Protein AF-A0A8J8BJ03-F1 (afdb_monomer)

Structure (mmCIF, N/CA/C/O backbone):
data_AF-A0A8J8BJ03-F1
#
_entry.id   AF-A0A8J8BJ03-F1
#
loop_
_atom_site.group_PDB
_atom_site.id
_atom_site.type_symbol
_atom_site.label_atom_id
_atom_site.label_alt_id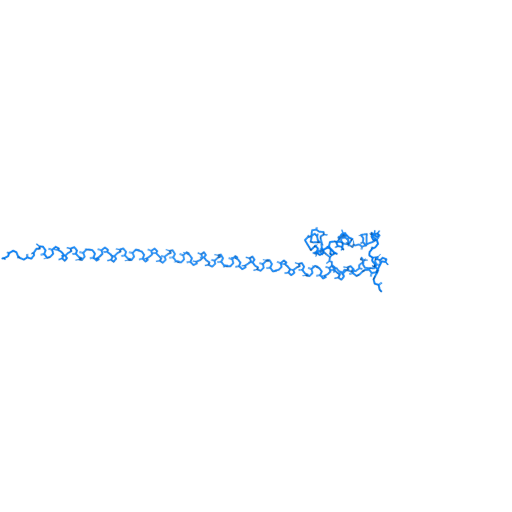
_atom_site.label_comp_id
_atom_site.label_asym_id
_atom_site.label_entity_id
_atom_site.label_seq_id
_atom_site.pdbx_PDB_ins_code
_atom_site.Cartn_x
_atom_site.Cartn_y
_atom_site.Cartn_z
_atom_site.occupancy
_atom_site.B_iso_or_equiv
_atom_site.auth_seq_id
_atom_site.auth_comp_id
_atom_site.auth_asym_id
_atom_site.auth_atom_id
_atom_site.pdbx_PDB_model_num
ATOM 1 N N . MET A 1 1 ? 24.493 8.098 -15.731 1.00 62.62 1 MET A N 1
ATOM 2 C CA . MET A 1 1 ? 23.520 9.212 -15.759 1.00 62.62 1 MET A CA 1
ATOM 3 C C . MET A 1 1 ? 22.247 8.682 -16.400 1.00 62.62 1 MET A C 1
ATOM 5 O O . MET A 1 1 ? 22.311 8.264 -17.551 1.00 62.62 1 MET A O 1
ATOM 9 N N . ALA A 1 2 ? 21.153 8.576 -15.641 1.00 78.19 2 ALA A N 1
ATOM 10 C CA . ALA A 1 2 ? 19.871 8.101 -16.166 1.00 78.19 2 ALA A CA 1
ATOM 11 C C . ALA A 1 2 ? 19.303 9.139 -17.143 1.00 78.19 2 ALA A C 1
ATOM 13 O O . ALA A 1 2 ? 19.345 10.338 -16.864 1.00 78.19 2 ALA A O 1
ATOM 14 N N . ARG A 1 3 ? 18.814 8.684 -18.298 1.00 90.81 3 ARG A N 1
ATOM 15 C CA . ARG A 1 3 ? 18.215 9.551 -19.323 1.00 90.81 3 ARG A CA 1
ATOM 16 C C . ARG A 1 3 ? 16.693 9.584 -19.145 1.00 90.81 3 ARG A C 1
ATOM 18 O O . ARG A 1 3 ? 16.141 8.651 -18.562 1.00 90.81 3 ARG A O 1
ATOM 25 N N . PRO A 1 4 ? 15.992 10.613 -19.649 1.00 92.38 4 PRO A N 1
ATOM 26 C CA . PRO A 1 4 ? 14.533 10.621 -19.665 1.00 92.38 4 PRO A CA 1
ATOM 27 C C . PRO A 1 4 ? 13.955 9.377 -20.353 1.00 92.38 4 PRO A C 1
ATOM 29 O O . PRO A 1 4 ? 14.563 8.806 -21.264 1.00 92.38 4 PRO A O 1
ATOM 32 N N . CYS A 1 5 ? 12.775 8.948 -19.908 1.00 94.75 5 CYS A N 1
ATOM 33 C CA . CYS A 1 5 ? 12.038 7.870 -20.559 1.00 94.75 5 CYS A CA 1
ATOM 34 C C . CYS A 1 5 ? 11.648 8.292 -21.985 1.00 94.75 5 CYS A C 1
ATOM 36 O O . CYS A 1 5 ? 11.032 9.339 -22.161 1.00 94.75 5 CYS A O 1
ATOM 38 N N . ILE A 1 6 ? 11.965 7.461 -22.983 1.00 95.12 6 ILE A N 1
ATOM 39 C CA . ILE A 1 6 ? 11.584 7.681 -24.392 1.00 95.12 6 ILE A CA 1
ATOM 40 C C . ILE A 1 6 ? 10.350 6.873 -24.821 1.00 95.12 6 ILE A C 1
ATOM 42 O O . ILE A 1 6 ? 9.986 6.897 -25.989 1.00 95.12 6 ILE A O 1
ATOM 46 N N . ARG A 1 7 ? 9.716 6.149 -23.885 1.00 94.25 7 ARG A N 1
ATOM 47 C CA . ARG A 1 7 ? 8.511 5.328 -24.118 1.00 94.25 7 ARG A CA 1
ATOM 48 C C . ARG A 1 7 ? 8.670 4.289 -25.245 1.00 94.25 7 ARG A C 1
ATOM 50 O O . ARG A 1 7 ? 7.781 4.130 -26.071 1.00 94.25 7 ARG A O 1
ATOM 57 N N . CYS A 1 8 ? 9.805 3.587 -25.259 1.00 96.06 8 CYS A N 1
ATOM 58 C CA . CYS A 1 8 ? 10.116 2.535 -26.239 1.00 96.06 8 CYS A CA 1
ATOM 59 C C . CYS A 1 8 ? 9.278 1.254 -26.077 1.00 96.06 8 CYS A C 1
ATOM 61 O O . CYS A 1 8 ? 9.049 0.564 -27.060 1.00 96.06 8 CYS A O 1
ATOM 63 N N . GLY A 1 9 ? 8.810 0.942 -24.863 1.00 95.00 9 GLY A N 1
ATOM 64 C CA . GLY A 1 9 ? 8.015 -0.259 -24.582 1.00 95.00 9 GLY A CA 1
ATOM 65 C C . GLY A 1 9 ? 8.819 -1.529 -24.268 1.00 95.00 9 GLY A C 1
ATOM 66 O O . GLY A 1 9 ? 8.218 -2.512 -23.848 1.00 95.00 9 GLY A O 1
ATOM 67 N N . ASP A 1 10 ? 10.152 -1.510 -24.367 1.00 96.75 10 ASP A N 1
ATOM 68 C CA . ASP A 1 10 ? 11.016 -2.695 -24.169 1.00 96.75 10 ASP A CA 1
ATOM 69 C C . ASP A 1 10 ? 10.881 -3.347 -22.781 1.00 96.75 10 ASP A C 1
ATOM 71 O O . ASP A 1 10 ? 11.133 -4.538 -22.601 1.00 96.75 10 ASP A O 1
ATOM 75 N N . CYS A 1 11 ? 10.449 -2.579 -21.779 1.00 96.69 11 CYS A N 1
ATOM 76 C CA . CYS A 1 11 ? 10.231 -3.076 -20.425 1.00 96.69 11 CYS A CA 1
ATOM 77 C C . CYS A 1 11 ? 8.999 -3.989 -20.288 1.00 96.69 11 CYS A C 1
ATOM 79 O O . CYS A 1 11 ? 8.955 -4.783 -19.350 1.00 96.69 11 CYS A O 1
ATOM 81 N N . LEU A 1 12 ? 8.019 -3.891 -21.192 1.00 95.75 12 LEU A N 1
ATOM 82 C CA . LEU A 1 12 ? 6.781 -4.671 -21.149 1.00 95.75 12 LEU A CA 1
ATOM 83 C C . LEU A 1 12 ? 7.026 -6.174 -21.400 1.00 95.75 12 LEU A C 1
ATOM 85 O O . LEU A 1 12 ? 6.716 -6.966 -20.510 1.00 95.75 12 LEU A O 1
ATOM 89 N N . PRO A 1 13 ? 7.636 -6.603 -22.528 1.00 96.81 13 PRO A N 1
ATOM 90 C CA . PRO A 1 13 ? 7.932 -8.020 -22.760 1.00 96.81 13 PRO A CA 1
ATOM 91 C C . PRO A 1 13 ? 9.024 -8.570 -21.831 1.00 96.81 13 PRO A C 1
ATOM 93 O O . PRO A 1 13 ? 9.121 -9.780 -21.657 1.00 96.81 13 PRO A O 1
ATOM 96 N N . ALA A 1 14 ? 9.843 -7.702 -21.228 1.00 96.19 14 ALA A N 1
ATOM 97 C CA . ALA A 1 14 ? 10.883 -8.107 -20.287 1.00 96.19 14 ALA A CA 1
ATOM 98 C C . ALA A 1 14 ? 10.333 -8.496 -18.904 1.00 96.19 14 ALA A C 1
ATOM 100 O O . ALA A 1 14 ? 11.038 -9.139 -18.131 1.00 96.19 14 ALA A O 1
ATOM 101 N N . CYS A 1 15 ? 9.110 -8.085 -18.549 1.00 96.81 15 CYS A N 1
ATOM 102 C CA . CYS A 1 15 ? 8.577 -8.341 -17.216 1.00 96.81 15 CYS A CA 1
ATOM 103 C C . CYS A 1 15 ? 8.122 -9.807 -17.061 1.00 96.81 15 CYS A C 1
ATOM 105 O O . CYS A 1 15 ? 7.159 -10.211 -17.714 1.00 96.81 15 CYS A O 1
ATOM 107 N N . PRO A 1 16 ? 8.696 -10.590 -16.124 1.00 96.00 16 PRO A N 1
ATOM 108 C CA . PRO A 1 16 ? 8.307 -11.990 -15.919 1.00 96.00 16 PRO A CA 1
ATOM 109 C C . PRO A 1 16 ? 6.905 -12.154 -15.314 1.00 96.00 16 PRO A C 1
ATOM 111 O O . PRO A 1 16 ? 6.341 -13.244 -15.331 1.00 96.00 16 PRO A O 1
ATOM 114 N N . LEU A 1 17 ? 6.343 -11.077 -14.759 1.00 95.62 17 LEU A N 1
ATOM 115 C CA . LEU A 1 17 ? 5.026 -11.050 -14.117 1.00 95.62 17 LEU A CA 1
ATOM 116 C C . LEU A 1 17 ? 3.954 -10.405 -15.003 1.00 95.62 17 LEU A C 1
ATOM 118 O O . LEU A 1 17 ? 2.855 -10.151 -14.520 1.00 95.62 17 LEU A O 1
ATOM 122 N N . ALA A 1 18 ? 4.283 -10.102 -16.265 1.00 94.69 18 ALA A N 1
ATOM 123 C CA . ALA A 1 18 ? 3.391 -9.435 -17.214 1.00 94.69 18 ALA A CA 1
ATOM 124 C C . ALA A 1 18 ? 2.779 -8.117 -16.684 1.00 94.69 18 ALA A C 1
ATOM 126 O O . ALA A 1 18 ? 1.657 -7.755 -17.035 1.00 94.69 18 ALA A O 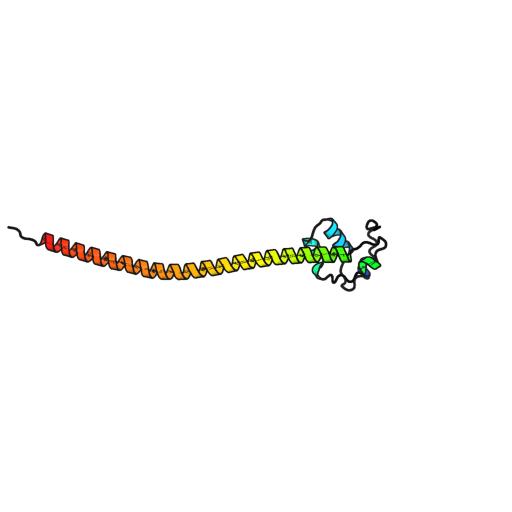1
ATOM 127 N N . LEU A 1 19 ? 3.516 -7.392 -15.833 1.00 95.88 19 LEU A N 1
ATOM 128 C CA . LEU A 1 19 ? 3.162 -6.022 -15.454 1.00 95.88 19 LEU A CA 1
ATOM 129 C C . LEU A 1 19 ? 3.442 -5.077 -16.624 1.00 95.88 19 LEU A C 1
ATOM 131 O O . LEU A 1 19 ? 4.242 -5.410 -17.493 1.00 95.88 19 LEU A O 1
ATOM 135 N N . ASP A 1 20 ? 2.850 -3.881 -16.598 1.00 96.56 20 ASP A N 1
ATOM 136 C CA . ASP A 1 20 ? 3.203 -2.775 -17.495 1.00 96.56 20 ASP A CA 1
ATOM 137 C C . ASP A 1 20 ? 4.111 -1.771 -16.757 1.00 96.56 20 ASP A C 1
ATOM 139 O O . ASP A 1 20 ? 3.618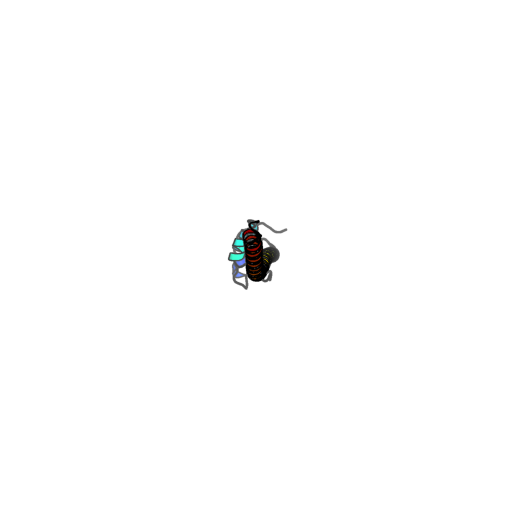 -0.872 -16.060 1.00 96.56 20 ASP A O 1
ATOM 143 N N . PRO A 1 21 ? 5.454 -1.879 -16.881 1.00 96.50 21 PRO A N 1
ATOM 144 C CA . PRO A 1 21 ? 6.366 -0.978 -16.190 1.00 96.50 21 PRO A CA 1
ATOM 145 C C . PRO A 1 21 ? 6.273 0.453 -16.716 1.00 96.50 21 PRO A C 1
ATOM 147 O O . PRO A 1 21 ? 6.634 1.386 -16.003 1.00 96.50 21 PRO A O 1
ATOM 150 N N . GLN A 1 22 ? 5.815 0.654 -17.953 1.00 95.88 22 GLN A N 1
ATOM 151 C CA . GLN A 1 22 ? 5.677 1.985 -18.525 1.00 95.88 22 GLN A CA 1
ATOM 152 C C . GLN A 1 22 ? 4.482 2.716 -17.907 1.00 95.88 22 GLN A C 1
ATOM 154 O O . GLN A 1 22 ? 4.634 3.872 -17.500 1.00 95.88 22 GLN A O 1
ATOM 159 N N . ALA A 1 23 ? 3.330 2.051 -17.788 1.00 96.75 23 ALA A N 1
ATOM 160 C CA . ALA A 1 23 ? 2.164 2.591 -17.092 1.00 96.75 23 ALA A CA 1
ATOM 161 C C . ALA A 1 23 ? 2.460 2.816 -15.603 1.00 96.75 23 ALA A C 1
ATOM 163 O O . ALA A 1 23 ? 2.228 3.913 -15.093 1.00 96.75 23 ALA A O 1
ATOM 164 N N . LEU A 1 24 ? 3.079 1.837 -14.929 1.00 97.25 24 LEU A N 1
ATOM 165 C CA . LEU A 1 24 ? 3.505 1.979 -13.534 1.00 97.25 24 LEU A CA 1
ATOM 166 C C . LEU A 1 24 ? 4.460 3.162 -13.354 1.00 97.25 24 LEU A C 1
ATOM 168 O O . LEU A 1 24 ? 4.282 3.975 -12.450 1.00 97.25 24 LEU A O 1
ATOM 172 N N . HIS A 1 25 ? 5.454 3.311 -14.232 1.00 96.62 25 HIS A N 1
ATOM 173 C CA . HIS A 1 25 ? 6.370 4.443 -14.164 1.00 96.62 25 HIS A CA 1
ATOM 174 C C . HIS A 1 25 ? 5.640 5.782 -14.343 1.00 96.62 25 HIS A C 1
ATOM 176 O O . HIS A 1 25 ? 5.938 6.729 -13.615 1.00 96.62 25 HIS A O 1
ATOM 182 N N . ALA A 1 26 ? 4.677 5.861 -15.264 1.00 96.44 26 ALA A N 1
ATOM 183 C CA . ALA A 1 26 ? 3.876 7.062 -15.488 1.00 96.44 26 ALA A CA 1
ATOM 184 C C . ALA A 1 26 ? 2.966 7.408 -14.295 1.00 96.44 26 ALA A C 1
ATOM 186 O O . ALA A 1 26 ? 2.812 8.589 -13.984 1.00 96.44 26 ALA A O 1
ATOM 187 N N . ALA A 1 27 ? 2.393 6.410 -13.616 1.00 97.56 27 ALA A N 1
ATOM 188 C CA . ALA A 1 27 ? 1.638 6.606 -12.377 1.00 97.56 27 ALA A CA 1
ATOM 189 C C . ALA A 1 27 ? 2.540 7.148 -11.256 1.00 97.56 27 ALA A C 1
ATOM 191 O O . ALA A 1 27 ? 2.199 8.135 -10.608 1.00 97.56 27 ALA A O 1
ATOM 192 N N . LEU A 1 28 ? 3.748 6.592 -11.099 1.00 96.12 28 LEU A N 1
ATOM 193 C CA . LEU A 1 28 ? 4.708 7.069 -10.097 1.00 96.12 28 LEU A CA 1
ATOM 194 C C . LEU A 1 28 ? 5.236 8.480 -10.373 1.00 96.12 28 LEU A C 1
ATOM 196 O O . LEU A 1 28 ? 5.467 9.227 -9.430 1.00 96.12 28 LEU A O 1
ATOM 200 N N . LEU A 1 29 ? 5.400 8.874 -11.639 1.00 95.19 29 LEU A N 1
ATOM 201 C CA . LEU A 1 29 ? 5.762 10.254 -11.990 1.00 95.19 29 LEU A CA 1
ATOM 202 C C . LEU A 1 29 ? 4.672 11.270 -11.622 1.00 95.19 29 LEU A C 1
ATOM 204 O O . LEU A 1 29 ? 4.983 12.442 -11.441 1.00 95.19 29 LEU A O 1
ATOM 208 N N . ARG A 1 30 ? 3.413 10.829 -11.522 1.00 97.19 30 ARG A N 1
ATOM 209 C CA . ARG A 1 30 ? 2.281 11.635 -11.042 1.00 97.19 30 ARG A CA 1
ATOM 210 C C . ARG A 1 30 ? 2.035 11.489 -9.540 1.00 97.19 30 ARG A C 1
ATOM 212 O O . ARG A 1 30 ? 1.051 12.026 -9.048 1.00 97.19 30 ARG A O 1
ATOM 219 N N . GLU A 1 31 ? 2.887 10.740 -8.839 1.00 95.56 31 GLU A N 1
ATOM 220 C CA . GLU A 1 31 ? 2.720 10.394 -7.422 1.00 95.56 31 GLU A CA 1
ATOM 221 C C . GLU A 1 31 ? 1.388 9.669 -7.120 1.00 95.56 31 GLU A C 1
ATOM 223 O O . GLU A 1 31 ? 0.921 9.625 -5.980 1.00 95.56 31 GLU A O 1
ATOM 228 N N . ASP A 1 32 ? 0.785 9.038 -8.136 1.00 97.00 32 ASP A N 1
ATOM 229 C CA . ASP 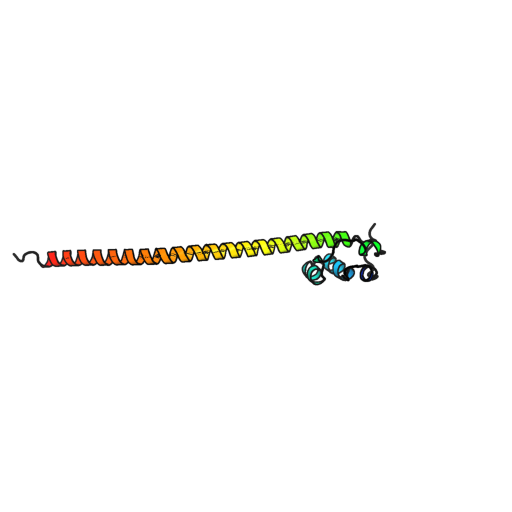A 1 32 ? -0.491 8.338 -8.013 1.00 97.00 32 ASP A CA 1
ATOM 230 C C . ASP A 1 32 ? -0.277 6.876 -7.603 1.00 97.00 32 ASP A C 1
ATOM 232 O O . ASP A 1 32 ? -0.208 5.950 -8.417 1.00 97.00 32 ASP A O 1
ATOM 236 N N . LEU A 1 33 ? -0.157 6.667 -6.291 1.00 96.06 33 LEU A N 1
ATOM 237 C CA . LEU A 1 33 ? -0.028 5.328 -5.717 1.00 96.06 33 LEU A CA 1
ATOM 238 C C . LEU A 1 33 ? -1.311 4.490 -5.838 1.00 96.06 33 LEU A C 1
ATOM 240 O O . LEU A 1 33 ? -1.217 3.268 -5.754 1.00 96.06 33 LEU A O 1
ATOM 244 N N . GLY A 1 34 ? -2.486 5.110 -6.005 1.00 96.38 34 GLY A N 1
ATOM 245 C CA . GLY A 1 34 ? -3.754 4.384 -6.139 1.00 96.38 34 GLY A CA 1
ATOM 246 C C . GLY A 1 34 ? -3.906 3.768 -7.527 1.00 96.38 34 GLY A C 1
ATOM 247 O O . GLY A 1 34 ? -4.284 2.603 -7.672 1.00 96.38 34 GLY A O 1
ATOM 248 N N . GLU A 1 35 ? -3.523 4.513 -8.559 1.00 97.06 35 GLU A N 1
ATOM 249 C CA . GLU A 1 35 ? -3.426 3.962 -9.905 1.00 97.06 35 GLU A CA 1
ATOM 250 C C . GLU A 1 35 ? -2.321 2.908 -9.991 1.00 97.06 35 GLU A C 1
ATOM 252 O O . GLU A 1 35 ? -2.542 1.834 -10.546 1.00 97.06 35 GLU A O 1
ATOM 257 N N . ALA A 1 36 ? -1.158 3.152 -9.377 1.00 97.44 36 ALA A N 1
ATOM 258 C CA . ALA A 1 36 ? -0.087 2.160 -9.349 1.00 97.44 36 ALA A CA 1
ATOM 259 C C . ALA A 1 36 ? -0.523 0.851 -8.656 1.00 97.44 36 ALA A C 1
ATOM 261 O O . ALA A 1 36 ? -0.193 -0.237 -9.127 1.00 97.44 36 ALA A O 1
ATOM 262 N N . GLU A 1 37 ? -1.303 0.936 -7.573 1.00 97.25 37 GLU A N 1
ATOM 263 C CA . GLU A 1 37 ? -1.933 -0.226 -6.932 1.00 97.25 37 GLU A CA 1
ATOM 264 C C . GLU A 1 37 ? -2.839 -0.991 -7.904 1.00 97.25 37 GLU A C 1
ATOM 266 O O . GLU A 1 37 ? -2.696 -2.205 -8.043 1.00 97.25 37 GLU A O 1
ATOM 271 N N . THR A 1 38 ? -3.707 -0.273 -8.621 1.00 97.56 38 THR A N 1
ATOM 272 C CA . THR A 1 38 ? -4.636 -0.846 -9.613 1.00 97.56 38 THR A CA 1
ATOM 273 C C . THR A 1 38 ? -3.896 -1.524 -10.769 1.00 97.56 38 THR A C 1
ATOM 275 O O . THR A 1 38 ? -4.318 -2.572 -11.250 1.00 97.56 38 THR A O 1
ATOM 278 N N . LEU A 1 39 ? -2.752 -0.968 -11.174 1.00 96.94 39 LEU A N 1
ATOM 279 C CA . LEU A 1 39 ? -1.852 -1.530 -12.185 1.00 96.94 39 LEU A CA 1
ATOM 280 C C . LEU A 1 39 ? -1.013 -2.719 -11.675 1.00 96.94 39 LEU A C 1
ATOM 282 O O . LEU A 1 39 ? -0.197 -3.262 -12.417 1.00 96.94 39 LEU A O 1
ATOM 286 N N . GLY A 1 40 ? -1.182 -3.132 -10.415 1.00 96.38 40 GLY A N 1
ATOM 287 C CA . GLY A 1 40 ? -0.522 -4.311 -9.860 1.00 96.38 40 GLY A CA 1
ATOM 288 C C . GLY A 1 40 ? 0.868 -4.054 -9.276 1.00 96.38 40 GLY A C 1
ATOM 289 O O . GLY A 1 40 ? 1.647 -4.997 -9.140 1.00 96.38 40 GLY A O 1
ATOM 290 N N . LEU A 1 41 ? 1.197 -2.818 -8.872 1.00 97.38 41 LEU A N 1
ATOM 291 C CA . LEU A 1 41 ? 2.498 -2.464 -8.276 1.00 97.38 41 LEU A CA 1
ATOM 292 C C . LEU A 1 41 ? 2.931 -3.422 -7.150 1.00 97.38 41 LEU A C 1
ATOM 294 O O . LEU A 1 41 ? 4.112 -3.745 -7.025 1.00 97.38 41 LEU A O 1
ATOM 298 N N . LEU A 1 42 ? 1.985 -3.900 -6.337 1.00 96.81 42 LEU A N 1
ATOM 299 C CA . LEU A 1 42 ? 2.263 -4.793 -5.206 1.00 96.81 42 LEU A CA 1
ATOM 300 C C . LEU A 1 42 ? 2.732 -6.195 -5.613 1.00 96.81 42 LEU A C 1
ATOM 302 O O . LEU A 1 42 ? 3.349 -6.868 -4.784 1.00 96.81 42 LEU A O 1
ATOM 306 N N . ALA A 1 43 ? 2.477 -6.611 -6.856 1.00 96.56 43 ALA A N 1
ATOM 307 C CA . ALA A 1 43 ? 2.977 -7.865 -7.408 1.00 96.56 43 ALA A CA 1
ATOM 308 C C . ALA A 1 43 ? 4.457 -7.773 -7.816 1.00 96.56 43 ALA A C 1
ATOM 310 O O . ALA A 1 43 ? 5.113 -8.801 -7.949 1.00 96.56 43 ALA A O 1
ATOM 311 N N . CYS A 1 44 ? 5.013 -6.566 -7.986 1.00 96.38 44 CYS A N 1
ATOM 312 C CA . CYS A 1 44 ? 6.410 -6.391 -8.371 1.00 96.38 44 CYS A CA 1
ATOM 313 C C . CYS A 1 44 ? 7.364 -7.002 -7.327 1.00 96.38 44 CYS A C 1
ATOM 315 O O . CYS A 1 44 ? 7.382 -6.602 -6.160 1.00 96.38 44 CYS A O 1
ATOM 317 N N . THR A 1 45 ? 8.208 -7.937 -7.767 1.00 95.38 45 THR A N 1
ATOM 318 C CA . THR A 1 45 ? 9.228 -8.603 -6.935 1.00 95.38 45 THR A CA 1
ATOM 319 C C . THR A 1 45 ? 10.561 -7.855 -6.898 1.00 95.38 45 THR A C 1
ATOM 321 O O . THR A 1 45 ? 11.415 -8.154 -6.066 1.00 95.38 45 THR A O 1
ATOM 324 N N . GLY A 1 46 ? 10.753 -6.867 -7.778 1.00 95.50 46 GLY A N 1
ATOM 325 C CA . GLY A 1 46 ? 11.994 -6.099 -7.861 1.00 95.50 46 GLY A CA 1
ATOM 326 C C . GLY A 1 46 ? 13.155 -6.842 -8.532 1.00 95.50 46 GLY A C 1
ATOM 327 O O . GLY A 1 46 ? 14.299 -6.586 -8.168 1.00 95.50 46 GLY A O 1
ATOM 328 N N . CYS A 1 47 ? 12.865 -7.740 -9.485 1.00 96.44 47 CYS A N 1
ATOM 329 C CA . CYS A 1 47 ? 13.855 -8.533 -10.231 1.00 96.44 47 CYS A CA 1
ATOM 330 C C . CYS A 1 47 ? 14.860 -7.703 -11.050 1.00 96.44 47 CYS A C 1
ATOM 332 O O . CYS A 1 47 ? 16.003 -8.116 -11.195 1.00 96.44 47 CYS A O 1
ATOM 334 N N . GLY A 1 48 ? 14.461 -6.528 -11.550 1.00 95.75 48 GLY A N 1
ATOM 335 C CA . GLY A 1 48 ? 15.351 -5.638 -12.306 1.00 95.75 48 GLY A CA 1
ATOM 336 C C . GLY A 1 48 ? 15.359 -5.829 -13.825 1.00 95.75 48 GLY A C 1
ATOM 337 O O . GLY A 1 48 ? 16.037 -5.066 -14.506 1.00 95.75 48 GLY A O 1
ATOM 338 N N . ASP A 1 49 ? 14.572 -6.752 -14.387 1.00 97.00 49 ASP A N 1
ATOM 339 C CA . ASP A 1 49 ? 14.563 -7.003 -15.844 1.00 97.00 49 ASP A CA 1
ATOM 340 C C . ASP A 1 49 ? 14.175 -5.758 -16.658 1.00 97.00 49 ASP A C 1
ATOM 342 O O . ASP A 1 49 ? 14.761 -5.457 -17.697 1.00 97.00 49 ASP A O 1
ATOM 346 N N . CYS A 1 50 ? 13.239 -4.962 -16.136 1.00 96.44 50 CYS A N 1
ATOM 347 C CA . CYS A 1 50 ? 12.839 -3.688 -16.734 1.00 96.44 50 CYS A CA 1
ATOM 348 C C . CYS A 1 50 ? 13.944 -2.615 -16.708 1.00 96.44 50 CYS A C 1
ATOM 350 O O . CYS A 1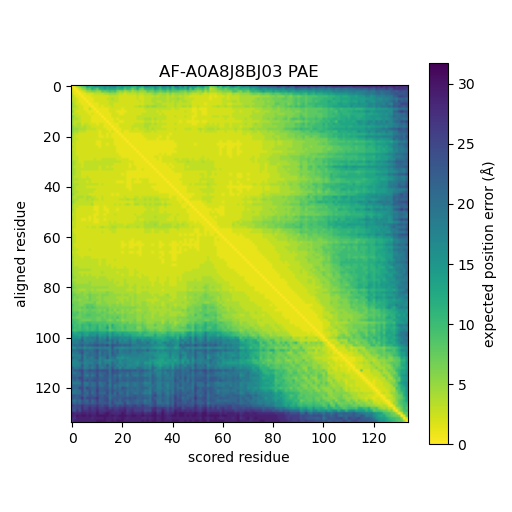 50 ? 13.948 -1.745 -17.578 1.00 96.44 50 CYS A O 1
ATOM 352 N N . ASP A 1 51 ? 14.889 -2.682 -15.765 1.00 96.31 51 ASP A N 1
ATOM 353 C CA . ASP A 1 51 ? 16.037 -1.768 -15.702 1.00 96.31 51 ASP A CA 1
ATOM 354 C C . ASP A 1 51 ? 17.067 -2.150 -16.765 1.00 96.31 51 ASP A C 1
ATOM 356 O O . ASP A 1 51 ? 17.593 -1.282 -17.465 1.00 96.31 51 ASP A O 1
ATOM 360 N N . ALA A 1 52 ? 17.318 -3.457 -16.905 1.00 95.94 52 ALA A N 1
ATOM 361 C CA . ALA A 1 52 ? 18.245 -4.013 -17.883 1.00 95.94 52 ALA A CA 1
ATOM 362 C C . ALA A 1 52 ? 17.761 -3.803 -19.326 1.00 95.94 52 ALA A C 1
ATOM 364 O O . ALA A 1 52 ? 18.556 -3.440 -20.191 1.00 95.94 52 ALA A O 1
ATOM 365 N N . ALA A 1 53 ? 16.459 -3.971 -19.575 1.00 96.44 53 ALA A N 1
ATOM 366 C CA . ALA A 1 53 ? 15.854 -3.739 -20.885 1.00 96.44 53 ALA A CA 1
ATOM 367 C C . ALA A 1 53 ? 15.790 -2.249 -21.266 1.00 96.44 53 ALA A C 1
ATOM 369 O O . ALA A 1 53 ? 15.657 -1.915 -22.439 1.00 96.44 53 ALA A O 1
ATOM 370 N N . CYS A 1 54 ? 15.866 -1.327 -20.299 1.00 96.31 54 CYS A N 1
ATOM 371 C CA . CYS A 1 54 ? 15.639 0.090 -20.561 1.00 96.31 54 CYS A CA 1
ATOM 372 C C . CYS A 1 54 ? 16.843 0.758 -21.264 1.00 96.31 54 CYS A C 1
ATOM 374 O O . CYS A 1 54 ? 17.892 0.947 -20.636 1.00 96.31 54 CYS A O 1
ATOM 376 N N . PRO A 1 55 ? 16.693 1.290 -22.496 1.00 95.31 55 PRO A N 1
ATOM 377 C CA . PRO A 1 55 ? 17.776 2.006 -23.182 1.00 95.31 55 PRO A CA 1
ATOM 378 C C . PRO A 1 55 ? 18.168 3.316 -22.475 1.00 95.31 55 PRO A C 1
ATOM 380 O O . PRO A 1 55 ? 19.299 3.795 -22.597 1.00 95.31 55 PRO A O 1
ATOM 383 N N . SER A 1 56 ? 17.252 3.892 -21.691 1.00 95.31 56 SER A N 1
ATOM 384 C CA . SER A 1 56 ? 17.498 5.085 -20.872 1.00 95.31 56 SER A CA 1
ATOM 385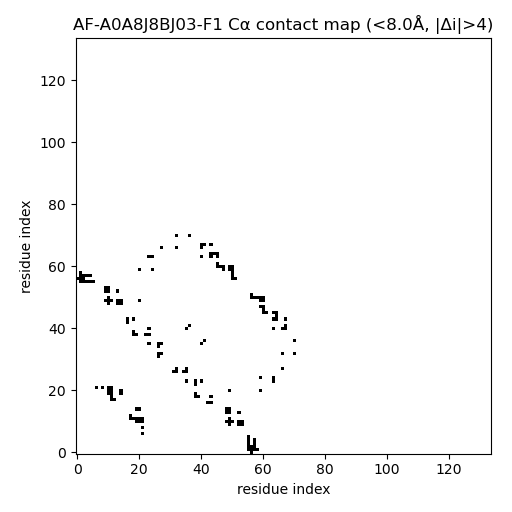 C C . SER A 1 56 ? 18.180 4.782 -19.530 1.00 95.31 56 SER A C 1
ATOM 387 O O . SER A 1 56 ? 18.521 5.725 -18.808 1.00 95.31 56 SER A O 1
ATOM 389 N N . ARG A 1 57 ? 18.403 3.497 -19.200 1.00 93.62 57 ARG A N 1
ATOM 390 C CA . ARG A 1 57 ? 18.987 3.020 -17.933 1.00 93.62 57 ARG A CA 1
ATOM 391 C C . ARG A 1 57 ? 18.269 3.589 -16.703 1.00 93.62 57 ARG A C 1
ATOM 393 O O . ARG A 1 57 ? 18.899 4.112 -15.782 1.00 93.62 57 ARG A O 1
ATOM 400 N N . LEU A 1 58 ? 16.936 3.562 -16.735 1.00 94.81 58 LEU A N 1
ATOM 401 C CA . LEU A 1 58 ? 16.101 3.999 -15.618 1.00 94.81 58 LEU A CA 1
ATOM 402 C C . LEU A 1 58 ? 16.110 2.941 -14.501 1.00 94.81 58 LEU A C 1
ATOM 404 O O . LEU A 1 58 ? 15.967 1.762 -14.809 1.00 94.81 58 LEU A O 1
ATOM 408 N N . PRO A 1 59 ? 16.203 3.340 -13.219 1.00 95.12 59 PRO A N 1
ATOM 409 C CA . PRO A 1 59 ? 16.103 2.420 -12.086 1.00 95.12 59 PRO A CA 1
ATOM 410 C C . PRO A 1 59 ? 14.626 2.169 -11.723 1.00 95.12 59 PRO A C 1
ATOM 412 O O . PRO A 1 59 ? 14.142 2.618 -10.681 1.00 95.12 59 PRO A O 1
ATOM 415 N N . LEU A 1 60 ? 13.868 1.531 -12.618 1.00 95.56 60 LEU A N 1
ATOM 416 C CA . LEU A 1 60 ? 12.439 1.252 -12.440 1.00 95.56 60 LEU A CA 1
ATOM 417 C C . LEU A 1 60 ? 12.192 0.296 -11.271 1.00 95.56 60 LEU A C 1
ATOM 419 O O . LEU A 1 60 ? 11.313 0.557 -10.453 1.00 95.56 60 LEU A O 1
ATOM 423 N N . SER A 1 61 ? 12.997 -0.756 -11.133 1.00 96.50 61 SER A N 1
ATOM 424 C CA . SER A 1 61 ? 12.862 -1.738 -10.056 1.00 96.50 61 SER A CA 1
ATOM 425 C C . SER A 1 61 ? 12.996 -1.101 -8.671 1.00 96.50 61 SER A C 1
ATOM 427 O O . SER A 1 61 ? 12.183 -1.370 -7.786 1.00 96.50 61 SER A O 1
ATOM 429 N N . ALA A 1 62 ? 13.963 -0.195 -8.490 1.00 96.25 62 ALA A N 1
ATOM 430 C CA . ALA A 1 62 ? 14.151 0.544 -7.246 1.00 96.25 62 ALA A CA 1
ATOM 431 C C . ALA A 1 62 ? 12.936 1.431 -6.933 1.00 96.25 62 ALA A C 1
ATOM 433 O O . ALA A 1 62 ? 12.400 1.369 -5.826 1.00 96.25 62 ALA A O 1
ATOM 434 N N . ARG A 1 63 ? 12.443 2.177 -7.933 1.00 96.00 63 ARG A N 1
ATOM 435 C CA . ARG A 1 63 ? 11.249 3.030 -7.806 1.00 96.00 63 ARG A CA 1
ATOM 436 C C . ARG A 1 63 ? 10.002 2.225 -7.448 1.00 96.00 63 ARG A C 1
ATOM 438 O O . ARG A 1 63 ? 9.246 2.625 -6.569 1.00 96.00 63 ARG A O 1
ATOM 445 N N . PHE A 1 64 ? 9.791 1.078 -8.093 1.00 97.56 64 PHE A N 1
ATOM 446 C CA . PHE A 1 64 ? 8.647 0.217 -7.799 1.00 97.56 64 PHE A CA 1
ATOM 447 C C . PHE A 1 64 ? 8.726 -0.380 -6.397 1.00 97.56 64 PHE A C 1
ATOM 449 O O . PHE A 1 64 ? 7.716 -0.422 -5.700 1.00 97.56 64 PHE A O 1
ATOM 456 N N . ARG A 1 65 ? 9.914 -0.792 -5.941 1.00 97.25 65 ARG A N 1
ATOM 457 C CA . ARG A 1 65 ? 10.108 -1.303 -4.574 1.00 97.25 65 ARG A CA 1
ATOM 458 C C . ARG A 1 65 ? 9.822 -0.239 -3.521 1.00 97.25 65 ARG A C 1
ATOM 460 O O . ARG A 1 65 ? 9.152 -0.530 -2.527 1.00 97.25 65 ARG A O 1
ATOM 467 N N . GLU A 1 66 ? 10.311 0.976 -3.736 1.00 96.69 66 GLU A N 1
ATOM 468 C CA . GLU A 1 66 ? 10.055 2.111 -2.851 1.00 96.69 66 GLU A CA 1
ATOM 469 C C . GLU A 1 66 ? 8.557 2.431 -2.793 1.00 96.69 66 GLU A C 1
ATOM 471 O O . GLU A 1 66 ? 7.963 2.438 -1.712 1.00 96.69 66 GLU A O 1
ATOM 476 N N . ALA A 1 67 ? 7.915 2.573 -3.954 1.00 97.38 67 ALA A N 1
ATOM 477 C CA . ALA A 1 67 ? 6.488 2.848 -4.042 1.00 97.38 67 ALA A CA 1
ATOM 478 C C . ALA A 1 67 ? 5.631 1.724 -3.434 1.00 97.38 67 ALA A C 1
ATOM 480 O O . ALA A 1 67 ? 4.681 1.998 -2.702 1.00 97.38 67 ALA A O 1
ATOM 481 N N . ALA A 1 68 ? 5.984 0.455 -3.661 1.00 96.75 68 ALA A N 1
ATOM 482 C CA . ALA A 1 68 ? 5.288 -0.681 -3.061 1.00 96.75 68 ALA A CA 1
ATOM 483 C C . ALA A 1 68 ? 5.430 -0.685 -1.531 1.00 96.75 68 ALA A C 1
ATOM 485 O O . ALA A 1 68 ? 4.486 -1.020 -0.817 1.00 96.75 68 ALA A O 1
ATOM 486 N N . THR A 1 69 ? 6.591 -0.287 -1.007 1.00 97.00 69 THR A N 1
ATOM 487 C CA . THR A 1 69 ? 6.811 -0.146 0.441 1.00 97.00 69 THR A CA 1
ATOM 488 C C . THR A 1 69 ? 5.957 0.981 1.018 1.00 97.00 69 THR A C 1
ATOM 490 O O . THR A 1 69 ? 5.280 0.779 2.028 1.00 97.00 69 THR A O 1
ATOM 493 N N . ALA A 1 70 ? 5.917 2.136 0.350 1.00 96.38 70 ALA A N 1
ATOM 494 C CA . ALA A 1 70 ? 5.071 3.261 0.739 1.00 96.38 70 ALA A CA 1
ATOM 495 C C . ALA A 1 70 ? 3.577 2.888 0.728 1.00 96.38 70 ALA A C 1
ATOM 497 O O . ALA A 1 70 ? 2.846 3.204 1.670 1.00 96.38 70 ALA A O 1
ATOM 498 N N . LEU A 1 71 ? 3.132 2.153 -0.293 1.00 96.62 71 LEU A N 1
ATOM 499 C CA . LEU A 1 71 ? 1.755 1.685 -0.418 1.00 96.62 71 LEU A CA 1
ATOM 500 C C . LEU A 1 71 ? 1.381 0.689 0.689 1.00 96.62 71 LEU A C 1
ATOM 502 O O . LEU A 1 71 ? 0.360 0.871 1.352 1.00 96.62 71 LEU A O 1
ATOM 506 N N . ARG A 1 72 ? 2.235 -0.301 0.978 1.00 96.88 72 ARG A N 1
ATOM 507 C CA . ARG A 1 72 ? 2.025 -1.232 2.105 1.00 96.88 72 ARG A CA 1
ATOM 508 C C . ARG A 1 72 ? 1.974 -0.499 3.445 1.00 96.88 72 ARG A C 1
ATOM 510 O O . ARG A 1 72 ? 1.125 -0.803 4.279 1.00 96.88 72 ARG A O 1
ATOM 517 N N . ALA A 1 73 ? 2.832 0.501 3.651 1.00 96.69 73 ALA A N 1
ATOM 518 C CA . ALA A 1 73 ? 2.800 1.326 4.857 1.00 96.69 73 ALA A CA 1
ATOM 519 C C . ALA A 1 73 ? 1.486 2.122 4.977 1.00 96.69 73 ALA A C 1
ATOM 521 O O . ALA A 1 73 ? 0.927 2.229 6.071 1.00 96.69 73 ALA A O 1
ATOM 522 N N . LYS A 1 74 ? 0.959 2.650 3.864 1.00 95.69 74 LYS A N 1
ATOM 523 C CA . LYS A 1 74 ? -0.354 3.314 3.816 1.00 95.69 74 LYS A CA 1
ATOM 524 C C . LYS A 1 74 ? -1.481 2.343 4.180 1.00 95.69 74 LYS A C 1
ATOM 526 O O . LYS A 1 74 ? -2.288 2.663 5.051 1.00 95.69 74 LYS A O 1
ATOM 531 N N . GLN A 1 75 ? -1.502 1.151 3.583 1.00 95.88 75 GLN A N 1
ATOM 532 C CA . GLN A 1 75 ? -2.490 0.109 3.883 1.00 95.88 75 GLN A CA 1
ATOM 533 C C . GLN A 1 75 ? -2.434 -0.326 5.354 1.00 95.88 75 GLN A C 1
ATOM 535 O O . GLN A 1 75 ? -3.468 -0.401 6.014 1.00 95.88 75 GLN A O 1
ATOM 540 N N . ALA A 1 76 ? -1.234 -0.527 5.908 1.00 96.94 76 ALA A N 1
ATOM 541 C CA . ALA A 1 76 ? -1.055 -0.890 7.312 1.00 96.94 76 ALA A CA 1
ATOM 542 C C . ALA A 1 76 ? -1.601 0.183 8.269 1.00 96.94 76 ALA A C 1
ATOM 544 O O . ALA A 1 76 ? -2.239 -0.148 9.268 1.00 96.94 76 ALA A O 1
ATOM 545 N N . LYS A 1 77 ? -1.410 1.473 7.956 1.00 97.06 77 LYS A N 1
ATOM 546 C CA . LYS A 1 77 ? -1.983 2.583 8.738 1.00 97.06 77 LYS A CA 1
ATOM 547 C C . LYS A 1 77 ? -3.511 2.578 8.708 1.00 97.06 77 LYS A C 1
ATOM 549 O O . LYS A 1 77 ? -4.132 2.767 9.752 1.00 97.06 77 LYS A O 1
ATOM 554 N N . ILE A 1 78 ? -4.108 2.351 7.536 1.00 96.62 78 ILE A N 1
ATOM 555 C CA . ILE A 1 78 ? -5.568 2.265 7.380 1.00 96.62 78 ILE A CA 1
ATOM 556 C C . ILE A 1 78 ? -6.107 1.086 8.198 1.00 96.62 78 ILE A C 1
ATOM 558 O O . ILE A 1 78 ? -6.953 1.290 9.065 1.00 96.62 78 ILE A O 1
ATOM 562 N N . ALA A 1 79 ? -5.528 -0.105 8.025 1.00 97.12 79 ALA A N 1
ATOM 563 C CA . ALA A 1 79 ? -5.921 -1.304 8.761 1.00 97.12 79 ALA A CA 1
ATOM 564 C C . ALA A 1 79 ? -5.781 -1.133 10.285 1.00 97.12 79 ALA A C 1
ATOM 566 O O . ALA A 1 79 ? -6.656 -1.545 11.047 1.00 97.12 79 ALA A O 1
ATOM 567 N N . ALA A 1 80 ? -4.714 -0.478 10.753 1.00 96.88 80 ALA A N 1
ATOM 568 C CA . ALA A 1 80 ? -4.531 -0.176 12.171 1.00 96.88 80 ALA A CA 1
ATOM 569 C C . ALA A 1 80 ? -5.609 0.782 12.707 1.00 96.88 80 ALA A C 1
ATOM 571 O O . ALA A 1 80 ? -6.099 0.589 13.825 1.00 96.88 80 ALA A O 1
ATOM 572 N N . ALA A 1 81 ? -5.997 1.789 11.917 1.00 97.25 81 ALA A N 1
ATOM 573 C CA . ALA A 1 81 ? -7.071 2.715 12.262 1.00 97.25 81 ALA A CA 1
ATOM 574 C C . ALA A 1 81 ? -8.437 2.010 12.306 1.00 97.25 81 ALA A C 1
ATOM 576 O O . ALA A 1 81 ? -9.193 2.223 13.254 1.00 97.25 81 ALA A O 1
ATOM 577 N N . ASP A 1 82 ? -8.732 1.129 11.347 1.00 96.88 82 ASP A N 1
ATOM 578 C CA . ASP A 1 82 ? -9.951 0.308 11.344 1.00 96.88 82 ASP A CA 1
ATOM 579 C C . ASP A 1 82 ? -10.014 -0.621 12.554 1.00 96.88 82 ASP A C 1
ATOM 581 O O . ASP A 1 82 ? -11.006 -0.639 13.282 1.00 96.88 82 ASP A O 1
ATOM 585 N N . ALA A 1 83 ? -8.915 -1.312 12.854 1.00 97.06 83 ALA A N 1
ATOM 586 C CA . ALA A 1 83 ? -8.834 -2.161 14.033 1.00 97.06 83 ALA A CA 1
ATOM 587 C C . ALA A 1 83 ? -9.009 -1.355 15.336 1.00 97.06 83 ALA A C 1
ATOM 589 O O . ALA A 1 83 ? -9.603 -1.848 16.295 1.00 97.06 83 ALA A O 1
ATOM 590 N N . ALA A 1 84 ? -8.515 -0.113 15.402 1.00 96.12 84 ALA A N 1
ATOM 591 C CA . ALA A 1 84 ? -8.721 0.763 16.556 1.00 96.12 84 ALA A CA 1
ATOM 592 C C . ALA A 1 84 ? -10.185 1.197 16.709 1.00 96.12 84 ALA A C 1
ATOM 594 O O . ALA A 1 84 ? -10.709 1.165 17.827 1.00 96.12 84 ALA A O 1
ATOM 595 N N . ARG A 1 85 ? -10.851 1.549 15.600 1.00 96.75 85 ARG A N 1
ATOM 596 C CA . ARG A 1 85 ? -12.289 1.857 15.571 1.00 96.75 85 ARG A CA 1
ATOM 597 C C . ARG A 1 85 ? -13.112 0.678 16.083 1.00 96.75 85 ARG A C 1
ATOM 599 O O . ARG A 1 85 ? -13.967 0.860 16.948 1.00 96.75 85 ARG A O 1
ATOM 606 N N . GLU A 1 86 ? -12.800 -0.525 15.616 1.00 96.62 86 GLU A N 1
ATOM 607 C CA . GLU A 1 86 ? -13.513 -1.735 16.017 1.00 96.62 86 GLU A CA 1
ATOM 608 C C . GLU A 1 86 ? -13.311 -2.054 17.506 1.00 96.62 86 GLU A C 1
ATOM 610 O O . GLU A 1 86 ? -14.277 -2.273 18.237 1.00 96.62 86 GLU A O 1
ATOM 615 N N . ARG A 1 87 ? -12.074 -1.955 18.015 1.00 96.62 87 ARG A N 1
ATOM 616 C CA . ARG A 1 87 ? -11.803 -2.112 19.457 1.00 96.62 87 ARG A CA 1
ATOM 617 C C . ARG A 1 87 ? -12.584 -1.109 20.309 1.00 96.62 87 ARG A C 1
ATOM 619 O O . ARG A 1 87 ? -13.083 -1.466 21.378 1.00 96.62 87 ARG A O 1
ATOM 626 N N . TYR A 1 88 ? -12.693 0.141 19.857 1.00 96.62 88 TYR A N 1
ATOM 627 C CA . TYR A 1 88 ? -13.471 1.161 20.558 1.00 96.62 88 TYR A CA 1
ATOM 628 C C . TYR A 1 88 ? -14.964 0.825 20.566 1.00 96.62 88 TYR A C 1
ATOM 630 O O . TYR A 1 88 ? -15.598 0.898 21.621 1.00 96.62 88 TYR A O 1
ATOM 638 N N . ARG A 1 89 ? -15.514 0.401 19.423 1.00 96.88 89 ARG A N 1
ATOM 639 C CA . ARG A 1 89 ? -16.912 -0.020 19.304 1.00 96.88 89 ARG A CA 1
ATOM 640 C C . ARG A 1 89 ? -17.233 -1.165 20.265 1.00 96.88 89 ARG A C 1
ATOM 642 O O . ARG A 1 89 ? -18.132 -1.027 21.091 1.00 96.88 89 ARG A O 1
ATOM 649 N N . GLN A 1 90 ? -16.438 -2.233 20.243 1.00 96.94 90 GLN A N 1
ATOM 650 C CA . GLN A 1 90 ? -16.615 -3.397 21.118 1.00 96.94 90 GLN A CA 1
ATOM 651 C C . GLN A 1 90 ? -16.554 -3.022 22.606 1.00 96.94 90 GLN A C 1
ATOM 653 O O . GLN A 1 90 ? -17.367 -3.489 23.410 1.00 96.94 90 GLN A O 1
ATOM 658 N N . ARG A 1 91 ? -15.615 -2.142 22.985 1.00 96.88 91 ARG A N 1
ATOM 659 C CA . ARG A 1 91 ? -15.496 -1.638 24.361 1.00 96.88 91 ARG A CA 1
ATOM 660 C C . ARG A 1 91 ? -16.732 -0.843 24.776 1.00 96.88 91 ARG A C 1
ATOM 662 O O . ARG A 1 91 ? -17.240 -1.056 25.875 1.00 96.88 91 ARG A O 1
ATOM 669 N N . THR A 1 92 ? -17.199 0.061 23.921 1.00 96.25 92 THR A N 1
ATOM 670 C CA . THR A 1 92 ? -18.363 0.913 24.192 1.00 96.25 92 THR A CA 1
ATOM 671 C C . THR A 1 92 ? -19.634 0.081 24.330 1.00 96.25 92 THR A C 1
ATOM 673 O O . THR A 1 92 ? -20.380 0.263 25.287 1.00 96.25 92 THR A O 1
ATOM 676 N N . GLU A 1 93 ? -19.840 -0.898 23.449 1.00 95.31 93 GLU A N 1
ATOM 677 C CA . GLU A 1 93 ? -20.977 -1.818 23.529 1.00 95.31 93 GLU A CA 1
ATOM 678 C C . GLU A 1 93 ? -20.954 -2.669 24.809 1.00 95.31 93 GLU A C 1
ATOM 680 O O . GLU A 1 93 ? -21.995 -2.867 25.437 1.00 95.31 93 GLU A O 1
ATOM 685 N N . ARG A 1 94 ? -19.777 -3.152 25.238 1.00 95.12 94 ARG A N 1
ATOM 686 C CA . ARG A 1 94 ? -19.640 -3.888 26.507 1.00 95.12 94 ARG A CA 1
ATOM 687 C C . ARG A 1 94 ? -20.024 -3.018 27.704 1.00 95.12 94 ARG A C 1
ATOM 689 O O . ARG A 1 94 ? -20.854 -3.436 28.506 1.00 95.12 94 ARG A O 1
ATOM 696 N N . LEU A 1 95 ? -19.469 -1.809 27.787 1.00 95.25 95 LEU A N 1
ATOM 697 C CA . LEU A 1 95 ? -19.762 -0.875 28.877 1.00 95.25 95 LEU A CA 1
ATOM 698 C C . LEU A 1 95 ? -21.241 -0.467 28.899 1.00 95.25 95 LEU A C 1
ATOM 700 O O . LEU A 1 95 ? -21.825 -0.355 29.972 1.00 95.25 95 LEU A O 1
ATOM 704 N N . ALA A 1 96 ? -21.871 -0.295 27.733 1.00 93.50 96 ALA A N 1
ATOM 705 C CA . ALA A 1 96 ? -23.296 0.010 27.639 1.00 93.50 96 ALA A CA 1
ATOM 706 C C . ALA A 1 96 ? -24.173 -1.136 28.171 1.00 93.50 96 ALA A C 1
ATOM 708 O O . ALA A 1 96 ? -25.139 -0.878 28.886 1.00 93.50 96 ALA A O 1
ATOM 709 N N . ARG A 1 97 ? -23.823 -2.401 27.883 1.00 90.12 97 ARG A N 1
ATOM 710 C CA . ARG A 1 97 ? -24.525 -3.579 28.429 1.00 90.12 97 ARG A CA 1
ATOM 711 C C . ARG A 1 97 ? -24.416 -3.652 29.954 1.00 90.12 97 ARG A C 1
ATOM 713 O O . ARG A 1 97 ? -25.423 -3.851 30.634 1.00 90.12 97 ARG A O 1
ATOM 720 N N . GLU A 1 98 ? -23.215 -3.445 30.488 1.00 90.69 98 GLU A N 1
ATOM 721 C CA . GLU A 1 98 ? -22.970 -3.413 31.935 1.00 90.69 98 GLU A CA 1
ATOM 722 C C . GLU A 1 98 ? -23.757 -2.271 32.599 1.00 90.69 98 GLU A C 1
ATOM 724 O O . GLU A 1 98 ? -24.496 -2.506 33.558 1.00 90.69 98 GLU A O 1
ATOM 729 N N . ALA A 1 99 ? -23.697 -1.060 32.034 1.00 89.81 99 ALA A N 1
ATOM 730 C CA . ALA A 1 99 ? -24.427 0.105 32.525 1.00 89.81 99 ALA A CA 1
ATOM 731 C C . ALA A 1 99 ? -25.949 -0.092 32.483 1.00 89.81 99 ALA A C 1
ATOM 733 O O . ALA A 1 99 ? -26.618 0.232 33.460 1.00 89.81 99 ALA A O 1
ATOM 734 N N . ALA A 1 100 ? -26.502 -0.666 31.409 1.00 87.81 100 ALA A N 1
ATOM 735 C CA . ALA A 1 100 ? -27.934 -0.947 31.304 1.00 87.81 100 ALA A CA 1
ATOM 736 C C . ALA A 1 100 ? -28.404 -1.928 32.392 1.00 87.81 100 ALA A C 1
ATOM 738 O O . ALA A 1 100 ? -29.447 -1.717 33.014 1.00 87.81 100 ALA A O 1
ATOM 739 N N . SER A 1 101 ? -27.610 -2.969 32.678 1.00 83.00 101 SER A N 1
ATOM 740 C CA . SER A 1 101 ? -27.924 -3.914 33.756 1.00 83.00 101 SER A CA 1
ATOM 741 C C . SER A 1 101 ? -27.860 -3.255 35.142 1.00 83.00 101 SER A C 1
ATOM 743 O O . SER A 1 101 ? -28.779 -3.423 35.947 1.00 83.00 101 SER A O 1
ATOM 745 N N . ALA A 1 102 ? -26.839 -2.427 35.400 1.00 83.94 102 ALA A N 1
ATOM 746 C CA . ALA A 1 102 ? -26.685 -1.690 36.651 1.00 83.94 102 ALA A CA 1
ATOM 747 C C . ALA A 1 102 ? -27.807 -0.660 36.854 1.00 83.94 102 ALA A C 1
ATOM 749 O O . ALA A 1 102 ? -28.411 -0.617 37.925 1.00 83.94 102 ALA A O 1
ATOM 750 N N . GLN A 1 103 ? -28.147 0.114 35.818 1.00 73.81 103 GLN A N 1
ATOM 751 C CA . GLN A 1 103 ? -29.237 1.091 35.840 1.00 73.81 103 GLN A CA 1
ATOM 752 C C . GLN A 1 103 ? -30.587 0.425 36.117 1.00 73.81 103 GLN A C 1
ATOM 754 O O . GLN A 1 103 ? -31.353 0.935 36.930 1.00 73.81 103 GLN A O 1
ATOM 759 N N . GLY A 1 104 ? -30.868 -0.739 35.519 1.00 75.12 104 GLY A N 1
ATOM 760 C CA . GLY A 1 104 ? -32.091 -1.496 35.796 1.00 75.12 104 GLY A CA 1
ATOM 761 C C . GLY A 1 104 ? -32.196 -1.952 37.257 1.00 75.12 104 GLY A C 1
ATOM 762 O O . GLY A 1 104 ? -33.259 -1.842 37.872 1.00 75.12 104 GLY A O 1
ATOM 763 N N . VAL A 1 105 ? -31.088 -2.414 37.847 1.00 79.75 105 VAL A N 1
ATOM 764 C CA . VAL A 1 105 ? -31.027 -2.779 39.275 1.00 79.75 105 VAL A CA 1
ATOM 765 C C . VAL A 1 105 ? -31.178 -1.541 40.167 1.00 79.75 105 VAL A C 1
ATOM 767 O O . VAL A 1 105 ? -31.906 -1.571 41.163 1.00 79.75 105 VAL A O 1
ATOM 770 N N . GLN A 1 106 ? -30.530 -0.435 39.804 1.00 75.12 106 GLN A N 1
ATOM 771 C CA . GLN A 1 106 ? -30.525 0.807 40.573 1.00 75.12 106 GLN A CA 1
ATOM 772 C C . GLN A 1 106 ? -31.888 1.517 40.535 1.00 75.12 106 GLN A C 1
ATOM 774 O O . GLN A 1 106 ? -32.368 1.946 41.583 1.00 75.12 106 GLN A O 1
ATOM 779 N N . ALA A 1 107 ? -32.569 1.545 39.385 1.00 76.00 107 ALA A N 1
ATOM 780 C CA . ALA A 1 107 ? -33.930 2.066 39.242 1.00 76.00 107 ALA A CA 1
ATOM 781 C C . ALA A 1 107 ? -34.928 1.293 40.120 1.00 76.00 107 ALA A C 1
ATOM 783 O O . ALA A 1 107 ? -35.639 1.899 40.922 1.00 76.00 107 ALA A O 1
ATOM 784 N N . ARG A 1 108 ? -34.896 -0.050 40.075 1.00 80.44 108 ARG A N 1
ATOM 785 C CA . ARG A 1 108 ? -35.725 -0.907 40.948 1.00 80.44 108 ARG A CA 1
ATOM 786 C C . ARG A 1 108 ? -35.450 -0.661 42.433 1.00 80.44 108 ARG A C 1
ATOM 788 O O . ARG A 1 108 ? -36.360 -0.742 43.257 1.00 80.44 108 ARG A O 1
ATOM 795 N N . ARG A 1 109 ? -34.196 -0.377 42.800 1.00 80.88 109 ARG A N 1
ATOM 796 C CA . ARG A 1 109 ? -33.820 -0.048 44.183 1.00 80.88 109 ARG A CA 1
ATOM 797 C C . ARG A 1 109 ? -34.399 1.298 44.619 1.00 80.88 109 ARG A C 1
ATOM 799 O O . ARG A 1 109 ? -34.964 1.366 45.707 1.00 80.88 109 ARG A O 1
ATOM 806 N N . ILE A 1 110 ? -34.274 2.338 43.793 1.00 81.38 110 ILE A N 1
ATOM 807 C CA . ILE A 1 110 ? -34.817 3.675 44.084 1.00 81.38 110 ILE A CA 1
ATOM 808 C C . ILE A 1 110 ? -36.342 3.614 44.222 1.00 81.38 110 ILE A C 1
ATOM 810 O O . ILE A 1 110 ? -36.876 4.138 45.195 1.00 81.38 110 ILE A O 1
ATOM 814 N N . GLU A 1 111 ? -37.035 2.916 43.320 1.00 78.19 111 GLU A N 1
ATOM 815 C CA . GLU A 1 111 ? -38.492 2.750 43.371 1.00 78.19 111 GLU A CA 1
ATOM 816 C C . GLU A 1 111 ? -38.950 2.070 44.671 1.00 78.19 111 GLU A C 1
ATOM 818 O O . GLU A 1 111 ? -39.834 2.576 45.362 1.00 78.19 111 GLU A O 1
ATOM 823 N N . ARG A 1 112 ? -38.289 0.974 45.075 1.00 84.44 112 ARG A N 1
ATOM 824 C CA . ARG A 1 112 ? -38.579 0.285 46.346 1.00 84.44 112 ARG A CA 1
ATOM 825 C C . ARG A 1 112 ? -38.380 1.189 47.561 1.00 84.44 112 ARG A C 1
ATOM 827 O O . ARG A 1 112 ? -39.208 1.176 48.471 1.00 84.44 112 ARG A O 1
ATOM 834 N N . LEU A 1 113 ? -37.295 1.964 47.587 1.00 82.75 113 LEU A N 1
ATOM 835 C CA . LEU A 1 113 ? -37.019 2.907 48.674 1.00 82.75 113 LEU A CA 1
ATOM 836 C C . LEU A 1 113 ? -38.055 4.040 48.707 1.00 82.75 113 LEU A C 1
ATOM 838 O O . LEU A 1 113 ? -38.536 4.389 49.784 1.00 82.75 113 LEU A O 1
ATOM 842 N N . GLY A 1 114 ? -38.449 4.565 47.544 1.00 85.12 114 GLY A N 1
ATOM 843 C CA . GLY A 1 114 ? -39.494 5.581 47.415 1.00 85.12 114 GLY A CA 1
ATOM 844 C C . GLY A 1 114 ? -40.860 5.084 47.891 1.00 85.12 114 GLY A C 1
ATOM 845 O O . GLY A 1 114 ? -41.513 5.760 48.686 1.00 85.12 114 GLY A O 1
ATOM 846 N N . ALA A 1 115 ? -41.262 3.876 47.489 1.00 81.31 115 ALA A N 1
ATOM 847 C CA . ALA A 1 115 ? -42.500 3.245 47.944 1.00 81.31 115 ALA A CA 1
ATOM 848 C C . ALA A 1 115 ? -42.504 3.012 49.467 1.00 81.31 115 ALA A C 1
ATOM 850 O O . ALA A 1 115 ? -43.489 3.318 50.142 1.00 81.31 115 ALA A O 1
ATOM 851 N N . ALA A 1 116 ? -41.388 2.539 50.035 1.00 79.06 116 ALA A N 1
ATOM 852 C CA . ALA A 1 116 ? -41.247 2.360 51.480 1.00 79.06 116 ALA A CA 1
ATOM 853 C C . ALA A 1 116 ? -41.317 3.695 52.247 1.00 79.06 116 ALA A C 1
ATOM 855 O O . ALA A 1 116 ? -41.988 3.779 53.279 1.00 79.06 116 ALA A O 1
ATOM 856 N N . ALA A 1 117 ? -40.682 4.753 51.731 1.00 83.25 117 ALA A N 1
ATOM 857 C CA . ALA A 1 117 ? -40.726 6.088 52.324 1.00 83.25 117 ALA A CA 1
ATOM 858 C C . ALA A 1 117 ? -42.141 6.691 52.291 1.00 83.25 117 ALA A C 1
ATOM 860 O O . ALA A 1 117 ? -42.605 7.234 53.296 1.00 83.25 117 ALA A O 1
ATOM 861 N N . GLN A 1 118 ? -42.863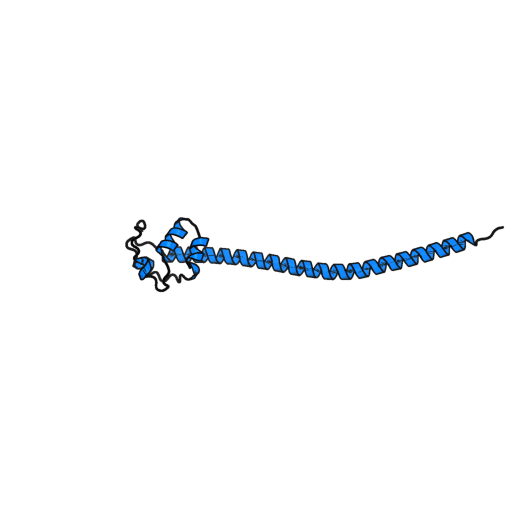 6.544 51.175 1.00 77.62 118 GLN A N 1
ATOM 862 C CA . GLN A 1 118 ? -44.255 6.991 51.061 1.00 77.62 118 GLN A CA 1
ATOM 863 C C . GLN A 1 118 ? -45.181 6.218 52.007 1.00 77.62 118 GLN A C 1
ATOM 865 O O . GLN A 1 118 ? -46.000 6.830 52.692 1.00 77.62 118 GLN A O 1
ATOM 870 N N . ALA A 1 119 ? -45.013 4.898 52.127 1.00 77.75 119 ALA A N 1
ATOM 871 C CA . ALA A 1 119 ? -45.770 4.084 53.077 1.00 77.75 119 ALA A CA 1
ATOM 872 C C . ALA A 1 119 ? -45.504 4.490 54.541 1.00 77.75 119 ALA A C 1
ATOM 874 O O . ALA A 1 119 ? -46.432 4.538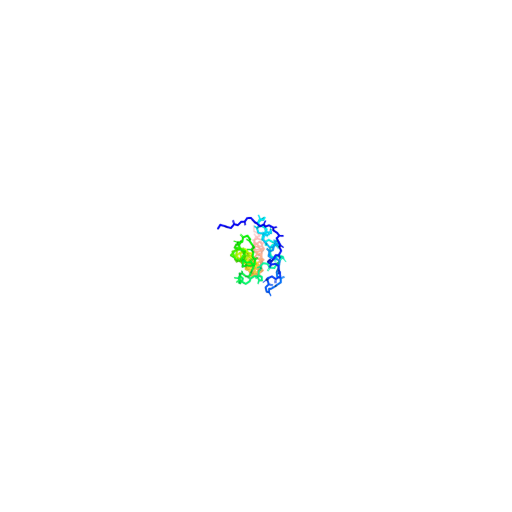 55.353 1.00 77.75 119 ALA A O 1
ATOM 875 N N . ALA A 1 120 ? -44.257 4.829 54.887 1.00 81.00 120 ALA A N 1
ATOM 876 C CA . ALA A 1 120 ? -43.900 5.331 56.213 1.00 81.00 120 ALA A CA 1
ATOM 877 C C . ALA A 1 120 ? -44.519 6.713 56.493 1.00 81.00 120 ALA A C 1
ATOM 879 O O . ALA A 1 120 ? -45.108 6.921 57.556 1.00 81.00 120 ALA A O 1
ATOM 880 N N . LEU A 1 121 ? -44.462 7.636 55.525 1.00 79.94 121 LEU A N 1
ATOM 881 C CA . LEU A 1 121 ? -45.092 8.957 55.618 1.00 79.94 121 LEU A CA 1
ATOM 882 C C . LEU A 1 121 ? -46.619 8.867 55.730 1.00 79.94 121 LEU A C 1
ATOM 884 O O . LEU A 1 121 ? -47.209 9.586 56.537 1.00 79.94 121 LEU A O 1
ATOM 888 N N . ALA A 1 122 ? -47.259 7.972 54.974 1.00 80.00 122 ALA A N 1
ATOM 889 C CA . ALA A 1 122 ? -48.696 7.720 55.051 1.00 80.00 122 ALA A CA 1
ATOM 890 C C . ALA A 1 122 ? -49.097 7.182 56.433 1.00 80.00 122 ALA A C 1
ATOM 892 O O . ALA A 1 122 ? -50.024 7.708 57.047 1.00 80.00 122 ALA A O 1
ATOM 893 N N . LYS A 1 123 ? -48.343 6.219 56.986 1.00 79.00 123 LYS A N 1
ATOM 894 C CA . LYS A 1 123 ? -48.543 5.733 58.363 1.00 79.00 123 LYS A CA 1
ATOM 895 C C . LYS A 1 123 ? -48.345 6.838 59.406 1.00 79.00 123 LYS A 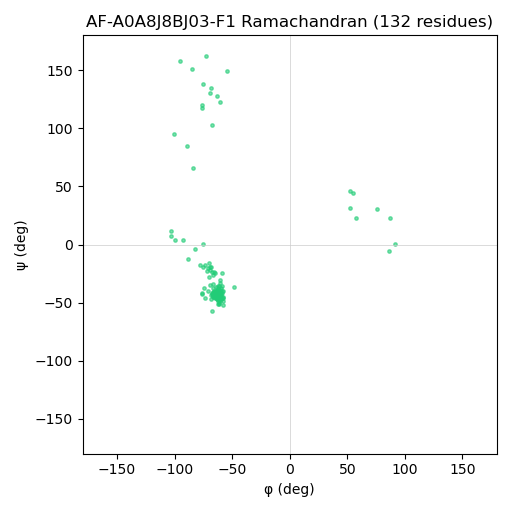C 1
ATOM 897 O O . LYS A 1 123 ? -49.123 6.923 60.351 1.00 79.00 123 LYS A O 1
ATOM 902 N N . ALA A 1 124 ? -47.341 7.699 59.245 1.00 77.81 124 ALA A N 1
ATOM 903 C CA . ALA A 1 124 ? -47.095 8.822 60.152 1.00 77.81 124 ALA A CA 1
ATOM 904 C C . ALA A 1 124 ? -48.172 9.920 60.054 1.00 77.81 124 ALA A C 1
ATOM 906 O O . ALA A 1 124 ? -48.516 10.544 61.057 1.00 77.81 124 ALA A O 1
ATOM 907 N N . ARG A 1 125 ? -48.728 10.169 58.860 1.00 79.56 125 ARG A N 1
ATOM 908 C CA . ARG A 1 125 ? -49.894 11.050 58.676 1.00 79.56 125 ARG A CA 1
ATOM 909 C C . ARG A 1 125 ? -51.159 10.447 59.285 1.00 79.56 125 ARG A C 1
ATOM 911 O O . ARG A 1 125 ? -51.848 11.157 60.003 1.00 79.56 125 ARG A O 1
ATOM 918 N N . ALA A 1 126 ? -51.412 9.152 59.090 1.00 72.81 126 ALA A N 1
ATOM 919 C CA . ALA A 1 126 ? -52.541 8.458 59.711 1.00 72.81 126 ALA A CA 1
ATOM 920 C C . ALA A 1 126 ? -52.475 8.535 61.245 1.00 72.81 126 ALA A C 1
ATOM 922 O O . ALA A 1 126 ? -53.448 8.937 61.866 1.00 72.81 126 ALA A O 1
ATOM 923 N N . ARG A 1 127 ? -51.298 8.282 61.842 1.00 69.19 127 ARG A N 1
ATOM 924 C CA . ARG A 1 127 ? -51.076 8.429 63.294 1.00 69.19 127 ARG A CA 1
ATOM 925 C C . ARG A 1 127 ? -51.310 9.853 63.810 1.00 69.19 127 ARG A C 1
ATOM 927 O O . ARG A 1 127 ? -51.750 10.003 64.942 1.00 69.19 127 ARG A O 1
ATOM 934 N N . ARG A 1 128 ? -51.018 10.884 63.007 1.00 69.56 128 ARG A N 1
ATOM 935 C CA . ARG A 1 128 ? -51.294 12.289 63.361 1.00 69.56 128 ARG A CA 1
ATOM 936 C C . ARG A 1 128 ? -52.778 12.644 63.264 1.00 69.56 128 ARG A C 1
ATOM 938 O O . ARG A 1 128 ? -53.259 13.362 64.125 1.00 69.56 128 ARG A O 1
ATOM 945 N N . ASN A 1 129 ? -53.498 12.115 62.273 1.00 65.31 129 ASN A N 1
ATOM 946 C CA . ASN A 1 129 ? -54.945 12.332 62.141 1.00 65.31 129 ASN A CA 1
ATOM 947 C C . ASN A 1 129 ? -55.779 11.557 63.176 1.00 65.31 129 ASN A C 1
ATOM 949 O O . ASN A 1 129 ? -56.941 11.888 63.372 1.00 65.31 129 ASN A O 1
ATOM 953 N N . THR A 1 130 ? -55.211 10.537 63.825 1.00 58.28 130 THR A N 1
ATOM 954 C CA . THR A 1 130 ? -55.873 9.751 64.882 1.00 58.28 130 THR A CA 1
ATOM 955 C C . THR A 1 130 ? -55.402 10.110 66.303 1.00 58.28 130 THR A C 1
ATOM 957 O O . THR A 1 130 ? -55.680 9.358 67.233 1.00 58.28 130 THR A O 1
ATOM 960 N N . GLY A 1 131 ? -54.652 11.206 66.487 1.00 48.91 131 GLY A N 1
ATOM 961 C CA . GLY A 1 131 ? -54.271 11.749 67.804 1.00 48.91 131 GLY A CA 1
ATOM 962 C C . GLY A 1 131 ? -55.359 12.674 68.376 1.00 48.91 131 GLY A C 1
ATOM 963 O O . GLY A 1 131 ? -56.105 13.253 67.594 1.00 48.91 131 GLY A O 1
ATOM 964 N N . PRO A 1 132 ? -55.493 12.784 69.709 1.00 48.69 132 PRO A N 1
ATOM 965 C CA . PRO A 1 132 ? -56.775 12.880 70.408 1.00 48.69 132 PRO A CA 1
ATOM 966 C C . PRO A 1 132 ? -57.507 14.205 70.169 1.00 48.69 132 PRO A C 1
ATOM 968 O O . PRO A 1 132 ? -56.945 15.276 70.380 1.00 48.69 132 PRO A O 1
ATOM 971 N N . ALA A 1 133 ? -58.789 14.114 69.803 1.00 46.03 133 ALA A N 1
ATOM 972 C CA . ALA A 1 133 ? -59.754 15.164 70.098 1.00 46.03 133 ALA A CA 1
ATOM 973 C C . ALA A 1 133 ? -59.951 15.176 71.622 1.00 46.03 133 ALA A C 1
ATOM 975 O O . ALA A 1 133 ? -60.577 14.269 72.172 1.00 46.03 133 ALA A O 1
ATOM 976 N N . ALA A 1 134 ? -59.334 16.149 72.284 1.00 41.88 134 ALA A N 1
ATOM 977 C CA . ALA A 1 134 ? -59.581 16.521 73.669 1.00 41.88 134 ALA A CA 1
ATOM 978 C C . ALA A 1 134 ? -59.765 18.038 73.713 1.00 41.88 134 ALA A C 1
ATOM 980 O O . ALA A 1 134 ? -58.944 18.731 73.067 1.00 41.88 134 ALA A O 1
#

Radius of gyration: 36.96 Å; Cα contacts (8 Å, |Δi|>4): 90; chains: 1; bounding box: 83×28×100 Å

Secondary structure (DSSP, 8-state):
-PPPP----THHHH-TT---HHHHHHHHHTT-HHHHHHTTGGG-----HHHHH-TT---HHHHHHHHHHHHHHHHHHHHHHHHHHHHHHHHHHHHHHHHHHHHHHHHHHHHHHHHHHHHHHHHHHHHHHTS---

Solvent-accessible surface area (backbone atoms only — not comparable to full-atom values): 7544 Å² total; per-residue (Å²): 131,68,47,75,86,81,82,82,60,56,27,35,86,46,32,94,81,70,44,52,55,66,61,41,50,54,25,55,77,69,69,33,63,66,58,21,50,75,64,44,42,77,72,64,84,53,86,38,47,43,23,74,50,31,92,35,52,43,67,50,31,61,53,46,49,51,51,34,51,54,48,51,54,51,51,50,52,51,53,52,51,52,53,50,52,50,53,49,50,56,51,51,54,52,52,49,54,53,48,53,55,51,48,56,54,49,51,56,49,53,52,53,52,52,54,52,52,51,54,51,51,51,52,54,48,52,54,59,75,70,52,81,95,124

Mean predicted aligned error: 8.49 Å

Foldseek 3Di:
DFADAPPPQQLQVQDPVNQRLVQLVVCVVVVNLVVNVVSPLLVQPLPCSSQVRGPRNDSSSVSSVVSNVVVVVVVVVVVVVVVVVVVVVVVVVVVVVVVVVVVVVVVVVVVVVVVVVVVVVVVVVVVVVPPDPD

Sequence (134 aa):
MARPCIRCGDCLPACPLALDPQALHAALLREDLGEAETLGLLACTGCGDCDAACPSRLPLSARFREAATALRAKQAKIAAADAARERYRQRTERLAREAASAQGVQARRIERLGAAAQAALAKARARRNTGPAA

Nearest PDB structures (foldseek):
  8rb9-assembly1_C  TM=8.418E-01  e=2.813E-05  Azotobacter vinelandii DJ
  8rbm-assembly1_C  TM=9.306E-01  e=1.040E-04  Azotobacter vinelandii DJ
  7zc6-assembly1_C  TM=9.150E-01  e=9.790E-04  Clostridium tetanomorphum

pLDDT: mean 89.98, std 11.53, range [41.88, 97.56]